Protein AF-A0A0F8Y1Q8-F1 (afdb_monomer_lite)

Foldseek 3Di:
DDDDDPPPVVVVVVVVVVVVPPPDDPDPCPPPCQAHDPLVVVCVPVVVVSVVLCPDCQQQLLPDPVNCVVCVNCVVVVSQLQQAFQEPPDPVDTDHHDYPSSRGCHPNHD

Structure (mmCIF, N/CA/C/O backbone):
data_AF-A0A0F8Y1Q8-F1
#
_entry.id   AF-A0A0F8Y1Q8-F1
#
loop_
_atom_site.group_PDB
_atom_site.id
_atom_site.type_symbol
_atom_site.label_atom_id
_atom_site.label_alt_id
_atom_site.label_comp_id
_atom_site.label_asym_id
_atom_site.label_entity_id
_atom_site.label_seq_id
_atom_site.pdbx_PDB_ins_code
_atom_site.Cartn_x
_atom_site.Cartn_y
_atom_site.Cartn_z
_atom_site.occupancy
_atom_site.B_iso_or_equiv
_atom_site.auth_seq_id
_atom_site.auth_comp_id
_atom_site.auth_asym_id
_atom_site.auth_atom_id
_atom_site.pdbx_PDB_model_num
ATOM 1 N N . MET A 1 1 ? 64.954 8.895 -41.907 1.00 47.69 1 MET A N 1
ATOM 2 C CA . MET A 1 1 ? 64.836 9.099 -40.443 1.00 47.69 1 MET A CA 1
ATOM 3 C C . MET A 1 1 ? 63.462 9.685 -40.126 1.00 47.69 1 MET A C 1
ATOM 5 O O . MET A 1 1 ? 63.316 10.894 -40.112 1.00 47.69 1 MET A O 1
ATOM 9 N N . SER A 1 2 ? 62.433 8.853 -39.942 1.00 55.19 2 SER A N 1
ATOM 10 C CA . SER A 1 2 ? 61.068 9.318 -39.634 1.00 55.19 2 SER A CA 1
ATOM 11 C C . SER A 1 2 ? 60.428 8.354 -38.640 1.00 55.19 2 SER A C 1
ATOM 13 O O . SER A 1 2 ? 59.847 7.345 -39.025 1.00 55.19 2 SER A O 1
ATOM 15 N N . ARG A 1 3 ? 60.686 8.568 -37.344 1.00 57.22 3 ARG A N 1
ATOM 16 C CA . ARG A 1 3 ? 60.166 7.701 -36.272 1.00 57.22 3 ARG A CA 1
ATOM 17 C C . ARG A 1 3 ? 60.289 8.339 -34.883 1.00 57.22 3 ARG A C 1
ATOM 19 O O . ARG A 1 3 ? 60.811 7.705 -33.980 1.00 57.22 3 ARG A O 1
ATOM 26 N N . ARG A 1 4 ? 59.905 9.611 -34.694 1.00 58.06 4 ARG A N 1
ATOM 27 C CA . ARG A 1 4 ? 59.948 10.229 -33.343 1.00 58.06 4 ARG A CA 1
ATOM 28 C C . ARG A 1 4 ? 58.800 11.170 -32.952 1.00 58.06 4 ARG A C 1
ATOM 30 O O . ARG A 1 4 ? 58.763 11.560 -31.797 1.00 58.06 4 ARG A O 1
ATOM 37 N N . VAL A 1 5 ? 57.848 11.497 -33.833 1.00 53.62 5 VAL A N 1
ATOM 38 C CA . VAL A 1 5 ? 56.820 12.523 -33.517 1.00 53.62 5 VAL A CA 1
ATOM 39 C C . VAL A 1 5 ? 55.392 11.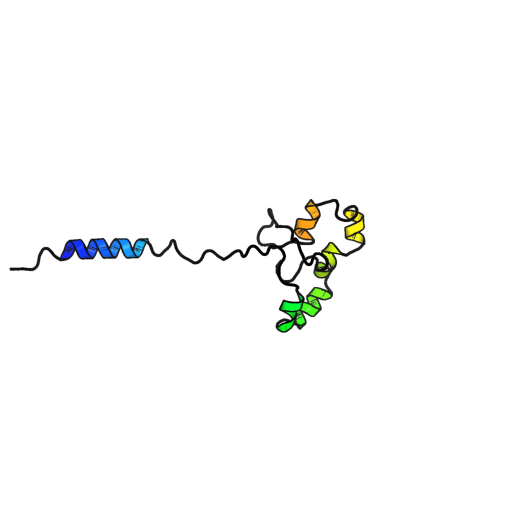964 -33.393 1.00 53.62 5 VAL A C 1
ATOM 41 O O . VAL A 1 5 ? 54.514 12.636 -32.874 1.00 53.62 5 VAL A O 1
ATOM 44 N N . VAL A 1 6 ? 55.141 10.711 -33.786 1.00 52.06 6 VAL A N 1
ATOM 45 C CA . VAL A 1 6 ? 53.780 10.124 -33.753 1.00 52.06 6 VAL A CA 1
ATOM 46 C C . VAL A 1 6 ? 53.403 9.577 -32.363 1.00 52.06 6 VAL A C 1
ATOM 48 O O . VAL A 1 6 ? 52.231 9.384 -32.055 1.00 52.06 6 VAL A O 1
ATOM 51 N N . THR A 1 7 ? 54.381 9.362 -31.482 1.00 52.12 7 THR A N 1
ATOM 52 C CA . THR A 1 7 ? 54.202 8.653 -30.208 1.00 52.12 7 THR A CA 1
ATOM 53 C C . THR A 1 7 ? 53.538 9.425 -29.049 1.00 52.12 7 THR A C 1
ATOM 55 O O . THR A 1 7 ? 52.849 8.761 -28.280 1.00 52.12 7 THR A O 1
ATOM 58 N N . PRO A 1 8 ? 53.649 10.760 -28.864 1.00 48.69 8 PRO A N 1
ATOM 59 C CA . PRO A 1 8 ? 53.062 11.402 -27.681 1.00 48.69 8 PRO A CA 1
ATOM 60 C C . PRO A 1 8 ? 51.574 11.742 -27.859 1.00 48.69 8 PRO A C 1
ATOM 62 O O . PRO A 1 8 ? 50.833 11.793 -26.882 1.00 48.69 8 PRO A O 1
ATOM 65 N N . VAL A 1 9 ? 51.115 11.935 -29.102 1.00 54.12 9 VAL A N 1
ATOM 66 C CA . VAL A 1 9 ? 49.729 12.341 -29.399 1.00 54.12 9 VAL A CA 1
ATOM 67 C C . VAL A 1 9 ? 48.757 11.173 -29.219 1.00 54.12 9 VAL A C 1
ATOM 69 O O . VAL A 1 9 ? 47.681 11.338 -28.651 1.00 54.12 9 VAL A O 1
ATOM 72 N N . VAL A 1 10 ? 49.157 9.968 -29.637 1.00 54.75 10 VAL A N 1
ATOM 73 C CA . VAL A 1 10 ? 48.322 8.764 -29.505 1.00 54.75 10 VAL A CA 1
ATOM 74 C C . VAL A 1 10 ? 48.190 8.339 -28.037 1.00 54.75 10 VAL A C 1
ATOM 76 O O . VAL A 1 10 ? 47.106 7.955 -27.609 1.00 54.75 10 VAL A O 1
ATOM 79 N N . ALA A 1 11 ? 49.253 8.478 -27.236 1.00 54.91 11 ALA A N 1
ATOM 80 C CA . ALA A 1 11 ? 49.223 8.137 -25.812 1.00 54.91 11 ALA A CA 1
ATOM 81 C C . ALA A 1 11 ? 48.288 9.052 -24.994 1.00 54.91 11 ALA A C 1
ATOM 83 O O . ALA A 1 11 ? 47.571 8.569 -24.119 1.00 54.91 11 ALA A O 1
ATOM 84 N N . ALA A 1 12 ? 48.240 10.353 -25.306 1.00 55.38 12 ALA A N 1
ATOM 85 C CA . ALA A 1 12 ? 47.352 11.304 -24.632 1.00 55.38 12 ALA A CA 1
ATOM 86 C C . ALA A 1 12 ? 45.866 11.082 -24.978 1.00 55.38 12 ALA A C 1
ATOM 88 O O . ALA A 1 12 ? 45.002 11.216 -24.114 1.00 55.38 12 ALA A O 1
ATOM 89 N N . ALA A 1 13 ? 45.559 10.690 -26.219 1.00 55.12 13 ALA A N 1
ATOM 90 C CA . ALA A 1 13 ? 44.186 10.422 -26.647 1.00 55.12 13 ALA A CA 1
ATOM 91 C C . ALA A 1 13 ? 43.594 9.160 -25.990 1.00 55.12 13 ALA A C 1
ATOM 93 O O . ALA A 1 13 ? 42.420 9.150 -25.627 1.00 55.12 13 ALA A O 1
ATOM 94 N N . VAL A 1 14 ? 44.404 8.116 -25.779 1.00 55.88 14 VAL A N 1
ATOM 95 C CA . VAL A 1 14 ? 43.957 6.862 -25.142 1.00 55.88 14 VAL A CA 1
ATOM 96 C C . VAL A 1 14 ? 43.650 7.057 -23.650 1.00 55.88 14 VAL A C 1
ATOM 98 O O . VAL A 1 14 ? 42.696 6.469 -23.145 1.00 55.88 14 VAL A O 1
ATOM 101 N N . LEU A 1 15 ? 44.380 7.940 -22.957 1.00 54.12 15 LEU A N 1
ATOM 102 C CA . LEU A 1 15 ? 44.186 8.199 -21.524 1.00 54.12 15 LEU A CA 1
ATOM 103 C C . LEU A 1 15 ? 42.875 8.955 -21.212 1.00 54.12 15 LEU A C 1
ATOM 105 O O . LEU A 1 15 ? 42.275 8.746 -20.160 1.00 54.12 15 LEU A O 1
ATOM 109 N N . CYS A 1 16 ? 42.382 9.788 -22.135 1.00 53.09 16 CYS A N 1
ATOM 110 C CA . CYS A 1 16 ? 41.097 10.485 -21.972 1.00 53.09 16 CYS A CA 1
ATOM 111 C C . CYS A 1 16 ? 39.879 9.567 -22.177 1.00 53.09 16 CYS A C 1
ATOM 113 O O . CYS A 1 16 ? 38.823 9.799 -21.584 1.00 53.09 16 CYS A O 1
ATOM 115 N N . VAL A 1 17 ? 40.016 8.511 -22.985 1.00 55.81 17 VAL A N 1
ATOM 116 C CA . VAL A 1 17 ? 38.913 7.583 -23.287 1.00 55.81 17 VAL A CA 1
ATOM 117 C C . VAL A 1 17 ? 38.643 6.633 -22.115 1.00 55.81 17 VAL A C 1
ATOM 119 O O . VAL A 1 17 ? 37.490 6.291 -21.862 1.00 55.81 17 VAL A O 1
ATOM 122 N N . THR A 1 18 ? 39.660 6.268 -21.328 1.00 56.22 18 THR A N 1
ATOM 123 C CA . THR A 1 18 ? 39.493 5.351 -20.183 1.00 56.22 18 THR A CA 1
ATOM 124 C C . THR A 1 18 ? 38.900 6.007 -18.933 1.00 56.22 18 THR A C 1
ATOM 126 O O . THR A 1 18 ? 38.387 5.301 -18.071 1.00 56.22 18 THR A O 1
ATOM 129 N N . LEU A 1 19 ? 38.935 7.340 -18.821 1.00 54.59 19 LEU A N 1
ATOM 130 C CA . LEU A 1 19 ? 38.404 8.074 -17.658 1.00 54.59 19 LEU A CA 1
ATOM 131 C C . LEU A 1 19 ? 36.947 8.539 -17.825 1.00 54.59 19 LEU A C 1
ATOM 133 O O . LEU A 1 19 ? 36.292 8.838 -16.831 1.00 54.59 19 LEU A O 1
ATOM 137 N N . SER A 1 20 ? 36.407 8.563 -19.049 1.00 56.78 20 SER A N 1
ATOM 138 C CA . SER A 1 20 ? 35.009 8.972 -19.294 1.00 56.78 20 SER A CA 1
ATOM 139 C C . SER A 1 20 ? 33.988 7.832 -19.162 1.00 56.78 20 SER A C 1
ATOM 141 O O . SER A 1 20 ? 32.785 8.078 -19.200 1.00 56.78 20 SER A O 1
ATOM 143 N N . GLY A 1 21 ? 34.438 6.583 -19.000 1.00 54.81 21 GLY A N 1
ATOM 144 C CA . GLY A 1 21 ? 33.566 5.402 -19.030 1.00 54.81 21 GLY A CA 1
ATOM 145 C C . GLY A 1 21 ? 32.724 5.153 -17.772 1.00 54.81 21 GLY A C 1
ATOM 146 O O . GLY A 1 21 ? 31.747 4.417 -17.844 1.00 54.81 21 GLY A O 1
ATOM 147 N N . CYS A 1 22 ? 33.056 5.757 -16.625 1.00 59.78 22 CYS A N 1
ATOM 148 C CA . CYS A 1 22 ? 32.382 5.442 -15.354 1.00 59.78 22 CYS A CA 1
ATOM 149 C C . CYS A 1 22 ? 31.165 6.327 -15.031 1.00 59.78 22 CYS A C 1
ATOM 151 O O . CYS A 1 22 ? 30.429 6.018 -14.099 1.00 59.78 22 CYS A O 1
ATOM 153 N N . ALA A 1 23 ? 30.928 7.417 -15.768 1.00 59.69 23 ALA A N 1
ATOM 154 C CA . ALA A 1 23 ? 29.900 8.406 -15.415 1.00 59.69 23 ALA A CA 1
ATOM 155 C C . ALA A 1 23 ? 28.551 8.235 -16.145 1.00 59.69 23 ALA A C 1
ATOM 157 O O . ALA A 1 23 ? 27.610 8.969 -15.852 1.00 59.69 23 ALA A O 1
ATOM 158 N N . LEU A 1 24 ? 28.438 7.287 -17.085 1.00 58.50 24 LEU A N 1
ATOM 159 C CA . LEU A 1 24 ? 27.235 7.077 -17.909 1.00 58.50 24 LEU A CA 1
ATOM 160 C C . LEU A 1 24 ? 26.662 5.656 -17.806 1.00 58.50 24 LEU A C 1
ATOM 162 O O . LEU A 1 24 ? 26.074 5.145 -18.758 1.00 58.50 24 LEU A O 1
ATOM 166 N N . GLY A 1 25 ? 26.788 5.012 -16.642 1.00 58.75 25 GLY A N 1
ATOM 167 C CA . GLY A 1 25 ? 25.878 3.907 -16.338 1.00 58.75 25 GLY A CA 1
ATOM 168 C C . GLY A 1 25 ? 24.431 4.415 -16.449 1.00 58.75 25 GLY A C 1
ATOM 169 O O . GLY A 1 25 ? 24.178 5.554 -16.038 1.00 58.75 25 GLY A O 1
ATOM 170 N N . PRO A 1 26 ? 23.487 3.645 -17.026 1.00 58.00 26 PRO A N 1
ATOM 171 C CA . PRO A 1 26 ? 22.092 4.058 -17.051 1.00 58.00 26 PRO A CA 1
ATOM 172 C C . PRO A 1 26 ? 21.683 4.376 -15.614 1.00 58.00 26 PRO A C 1
ATOM 174 O O . PRO A 1 26 ? 21.774 3.515 -14.738 1.00 58.00 26 PRO A O 1
ATOM 177 N N . LYS A 1 27 ? 21.278 5.628 -15.354 1.00 54.62 27 LYS A N 1
ATOM 178 C CA . LYS A 1 27 ? 20.595 5.947 -14.099 1.00 54.62 27 LYS A CA 1
ATOM 179 C C . LYS A 1 27 ? 19.465 4.927 -13.973 1.00 54.62 27 LYS A C 1
ATOM 181 O O . LYS A 1 27 ? 18.746 4.767 -14.969 1.00 54.62 27 LYS A O 1
ATOM 186 N N . PRO A 1 28 ? 19.306 4.232 -12.826 1.00 56.44 28 PRO A N 1
ATOM 187 C CA . PRO A 1 28 ? 18.109 3.440 -12.614 1.00 56.44 28 PRO A CA 1
ATOM 188 C C . PRO A 1 28 ? 16.957 4.377 -12.931 1.00 56.44 28 PRO A C 1
ATOM 190 O O . PRO A 1 28 ? 16.861 5.478 -12.382 1.00 56.44 28 PRO A O 1
ATOM 193 N N . SER A 1 29 ? 16.201 4.015 -13.962 1.00 52.12 29 SER A N 1
ATOM 194 C CA . SER A 1 29 ? 15.055 4.793 -14.380 1.00 52.12 29 SER A CA 1
ATOM 195 C C . SER A 1 29 ? 14.044 4.579 -13.275 1.00 52.12 29 SER A C 1
ATOM 197 O O . SER A 1 29 ? 13.256 3.643 -13.342 1.00 52.12 29 SER A O 1
ATOM 199 N N 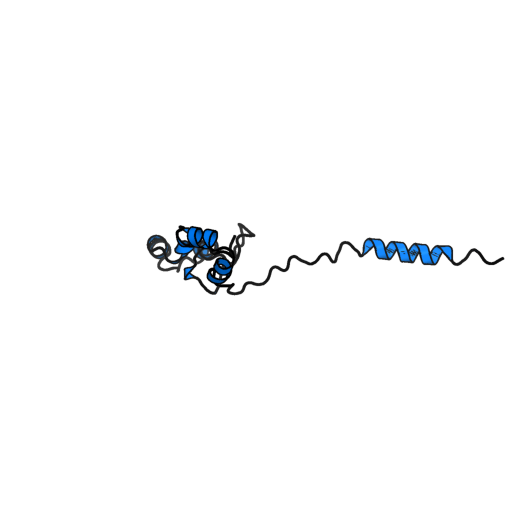. GLY A 1 30 ? 14.128 5.391 -12.220 1.00 50.81 30 GLY A N 1
ATOM 200 C CA . GLY A 1 30 ? 13.014 5.610 -11.323 1.00 50.81 30 GLY A CA 1
ATOM 201 C C . GLY A 1 30 ? 11.930 6.195 -12.204 1.00 50.81 30 GLY A C 1
ATOM 202 O O . GLY A 1 30 ? 11.900 7.402 -12.440 1.00 50.81 30 GLY A O 1
ATOM 203 N N . HIS A 1 31 ? 11.145 5.317 -12.826 1.00 49.69 31 HIS A N 1
ATOM 204 C CA . HIS A 1 31 ? 9.987 5.735 -13.578 1.00 49.69 31 HIS A CA 1
ATOM 205 C C . HIS A 1 31 ? 9.146 6.529 -12.583 1.00 49.69 31 HIS A C 1
ATOM 207 O O . HIS A 1 31 ? 8.876 6.025 -11.490 1.00 49.69 31 HIS A O 1
ATOM 213 N N . PRO A 1 32 ? 8.751 7.768 -12.903 1.00 50.16 32 PRO A N 1
ATOM 214 C CA . PRO A 1 32 ? 7.720 8.418 -12.133 1.00 50.16 32 PRO A CA 1
ATOM 215 C C . PRO A 1 32 ? 6.454 7.614 -12.398 1.00 50.16 32 PRO A C 1
ATOM 217 O O . PRO A 1 32 ? 5.758 7.820 -13.390 1.00 50.16 32 PRO A O 1
ATOM 220 N N . ILE A 1 33 ? 6.186 6.649 -11.527 1.00 54.97 33 ILE A N 1
ATOM 221 C CA . ILE A 1 33 ? 4.946 5.896 -11.502 1.00 54.97 33 ILE A CA 1
ATOM 222 C C . ILE A 1 33 ? 3.901 6.825 -10.874 1.00 54.97 33 ILE A C 1
ATOM 224 O O . ILE A 1 33 ? 3.428 6.651 -9.751 1.00 54.97 33 ILE A O 1
ATOM 228 N N . ALA A 1 34 ? 3.583 7.903 -11.590 1.00 52.59 34 ALA A N 1
ATOM 229 C CA . 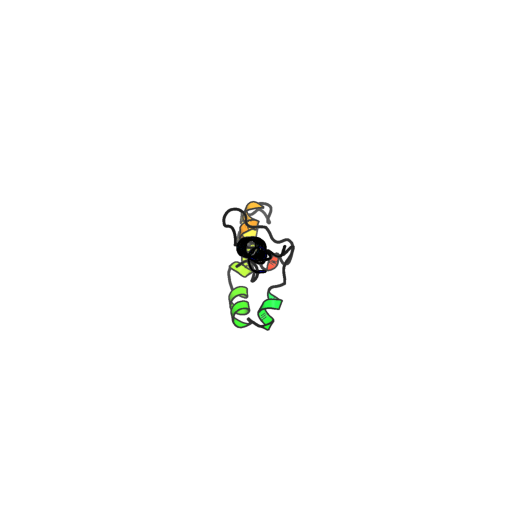ALA A 1 34 ? 2.459 8.759 -11.272 1.00 52.59 34 ALA A CA 1
ATOM 230 C C . ALA A 1 34 ? 1.187 7.976 -11.617 1.00 52.59 34 ALA A C 1
ATOM 232 O O . ALA A 1 34 ? 0.615 8.119 -12.693 1.00 52.59 34 ALA A O 1
ATOM 233 N N . GLY A 1 35 ? 0.792 7.103 -10.691 1.00 62.78 35 GLY A N 1
ATOM 234 C CA . GLY A 1 35 ? -0.438 6.329 -10.768 1.00 62.78 35 GLY A CA 1
ATOM 235 C C . GLY A 1 35 ? -0.315 4.994 -11.499 1.00 62.78 35 GLY A C 1
ATOM 236 O O . GLY A 1 35 ? -1.112 4.746 -12.394 1.00 62.78 35 GLY A O 1
ATOM 237 N N . GLY A 1 36 ? 0.647 4.175 -11.076 1.00 74.38 36 GLY A N 1
ATOM 238 C CA . GLY A 1 36 ? 1.087 2.910 -11.666 1.00 74.38 36 GLY A CA 1
ATOM 239 C C . GLY A 1 36 ? 0.085 1.871 -12.131 1.00 74.38 36 GLY A C 1
ATOM 240 O O . GLY A 1 36 ? -1.124 2.056 -12.051 1.00 74.38 36 GLY A O 1
ATOM 241 N N . SER A 1 37 ? 0.598 0.777 -12.689 1.00 86.81 37 SER A N 1
ATOM 242 C CA . SER A 1 37 ? -0.246 -0.215 -13.353 1.00 86.81 37 SER A CA 1
ATOM 243 C C . SER A 1 37 ? -1.154 -0.905 -12.332 1.00 86.81 37 SER A C 1
ATOM 245 O O . SER A 1 37 ? -0.724 -1.184 -11.209 1.00 86.81 37 SER A O 1
ATOM 247 N N . PRO A 1 38 ? -2.403 -1.243 -12.701 1.00 93.00 38 PRO A N 1
ATOM 248 C CA . PRO A 1 38 ? -3.239 -2.066 -11.842 1.00 93.00 38 PRO A CA 1
ATOM 249 C C . PRO A 1 38 ? -2.562 -3.417 -11.621 1.00 93.00 38 PRO A C 1
ATOM 251 O O . PRO A 1 38 ? -2.026 -4.009 -12.569 1.00 93.00 38 PRO A O 1
ATOM 254 N N . SER A 1 39 ? -2.663 -3.943 -10.401 1.00 95.81 39 SER A N 1
ATOM 255 C CA . SER A 1 39 ? -2.050 -5.221 -10.004 1.00 95.81 39 SER A CA 1
ATOM 256 C C . SER A 1 39 ? -2.539 -6.407 -10.848 1.00 95.81 39 SER A C 1
ATOM 258 O O . SER A 1 39 ? -1.857 -7.420 -10.992 1.00 95.81 39 SER A O 1
ATOM 260 N N . GLU A 1 40 ? -3.710 -6.278 -11.476 1.00 96.25 40 GLU A N 1
ATOM 261 C CA . GLU A 1 40 ? -4.235 -7.247 -12.447 1.00 96.25 40 GLU A CA 1
ATOM 262 C C . GLU A 1 40 ? -3.313 -7.437 -13.667 1.00 96.25 40 GLU A C 1
ATOM 264 O O . GLU A 1 40 ? -3.262 -8.519 -14.253 1.00 96.25 40 GLU A O 1
ATOM 269 N N . THR A 1 41 ? -2.521 -6.426 -14.030 1.00 95.88 41 THR A N 1
ATOM 270 C CA . THR A 1 41 ? -1.498 -6.555 -15.079 1.00 95.88 41 THR A CA 1
ATOM 271 C C . THR A 1 41 ? -0.454 -7.597 -14.687 1.00 95.88 41 THR A C 1
ATOM 273 O O . THR A 1 41 ? -0.076 -8.432 -15.509 1.00 95.88 41 THR A O 1
ATOM 276 N N . CYS A 1 42 ? -0.042 -7.600 -13.418 1.00 95.62 42 CYS A N 1
ATOM 277 C CA . CYS A 1 42 ? 0.926 -8.541 -12.862 1.00 95.62 42 CYS A CA 1
ATOM 278 C C . CYS A 1 42 ? 0.365 -9.971 -12.854 1.00 95.62 42 CYS A C 1
ATOM 280 O O . CYS A 1 42 ? 1.088 -10.918 -13.161 1.00 95.62 42 CYS A O 1
ATOM 282 N N . ALA A 1 43 ? -0.938 -10.130 -12.594 1.00 97.06 43 ALA A N 1
ATOM 283 C CA . ALA A 1 43 ? -1.624 -11.425 -12.561 1.00 97.06 43 ALA A CA 1
ATOM 284 C C . ALA A 1 43 ? -1.542 -12.204 -13.885 1.00 97.06 43 ALA A C 1
ATOM 286 O O . ALA A 1 43 ? -1.629 -13.431 -13.878 1.00 97.06 43 ALA A O 1
ATOM 287 N N . ARG A 1 44 ? -1.333 -11.512 -15.015 1.00 97.12 44 ARG A N 1
ATOM 288 C CA . ARG A 1 44 ? -1.176 -12.142 -16.338 1.00 97.12 44 ARG A CA 1
ATOM 289 C C . ARG A 1 44 ? 0.002 -13.115 -16.395 1.00 97.12 44 ARG A C 1
ATOM 291 O O . ARG A 1 44 ? -0.074 -14.099 -17.123 1.00 97.12 44 ARG A O 1
ATOM 298 N N . CYS A 1 45 ? 1.061 -12.840 -15.631 1.00 98.19 45 CYS A N 1
ATOM 299 C CA . CYS A 1 45 ? 2.256 -13.685 -15.543 1.00 98.19 45 CYS A CA 1
ATOM 300 C C . CYS A 1 45 ? 2.484 -14.255 -14.131 1.00 98.19 45 CYS A C 1
ATOM 302 O O . CYS A 1 45 ? 3.122 -15.293 -13.990 1.00 98.19 45 CYS A O 1
ATOM 304 N N . HIS A 1 46 ? 1.956 -13.605 -13.090 1.00 97.94 46 HIS A N 1
ATOM 305 C CA . HIS A 1 46 ? 2.186 -13.930 -11.679 1.00 97.94 46 HIS A CA 1
ATOM 306 C C . HIS A 1 46 ? 0.873 -14.240 -10.944 1.00 97.94 46 HIS A C 1
ATOM 308 O O . HIS A 1 46 ? 0.562 -13.637 -9.919 1.00 97.94 46 HIS A O 1
ATOM 314 N N . GLY A 1 47 ? 0.080 -15.172 -11.480 1.00 98.25 47 GLY A N 1
ATOM 315 C CA . GLY A 1 47 ? -1.267 -15.473 -10.977 1.00 98.25 47 GLY A CA 1
ATOM 316 C C . GLY A 1 47 ? -1.313 -15.950 -9.519 1.00 98.25 47 GLY A C 1
ATOM 317 O O . GLY A 1 47 ? -2.154 -15.483 -8.756 1.00 98.25 47 GLY A O 1
ATOM 318 N N . GLU A 1 48 ? -0.396 -16.832 -9.113 1.00 98.62 48 GLU A N 1
ATOM 319 C CA . GLU A 1 48 ? -0.339 -17.354 -7.737 1.00 98.62 48 GLU A CA 1
ATOM 320 C C . GLU A 1 48 ? 0.015 -16.253 -6.727 1.00 98.62 48 GLU A C 1
ATOM 322 O O . GLU A 1 48 ? -0.698 -16.063 -5.744 1.00 98.62 48 GLU A O 1
ATOM 327 N N . ILE A 1 49 ? 1.048 -15.459 -7.029 1.00 98.19 49 ILE A N 1
ATOM 328 C CA . ILE A 1 49 ? 1.475 -14.318 -6.201 1.00 98.19 49 ILE A CA 1
ATOM 329 C C . ILE A 1 49 ? 0.350 -13.287 -6.100 1.00 98.19 49 ILE A C 1
ATOM 331 O O . ILE A 1 49 ? 0.061 -12.781 -5.019 1.00 98.19 49 ILE A O 1
ATOM 335 N N . TYR A 1 50 ? -0.318 -12.987 -7.215 1.00 98.19 50 TYR A N 1
ATOM 336 C CA . TYR A 1 50 ? -1.456 -12.076 -7.219 1.00 98.19 50 TYR A CA 1
ATOM 337 C C . TYR A 1 50 ? -2.602 -12.593 -6.340 1.00 98.19 50 TYR A C 1
ATOM 339 O O . TYR A 1 50 ? -3.200 -11.816 -5.595 1.00 98.19 50 TYR A O 1
ATOM 347 N N . ALA A 1 51 ? -2.915 -13.890 -6.402 1.00 98.38 51 ALA A N 1
ATOM 348 C CA . ALA A 1 51 ? -3.961 -14.489 -5.577 1.00 98.38 51 ALA A CA 1
ATOM 349 C C . ALA A 1 51 ? -3.624 -14.408 -4.079 1.00 98.38 51 ALA A C 1
ATOM 351 O O . ALA A 1 51 ? -4.490 -14.043 -3.281 1.00 98.38 51 ALA A O 1
ATOM 352 N N . GLU A 1 52 ? -2.370 -14.677 -3.708 1.00 98.50 52 GLU A N 1
ATOM 353 C CA . GLU A 1 52 ? -1.883 -14.532 -2.333 1.00 98.50 52 GLU A CA 1
ATOM 354 C C . GLU A 1 52 ? -1.952 -13.074 -1.863 1.00 98.50 52 GLU A C 1
ATOM 356 O O . GLU A 1 52 ? -2.549 -12.775 -0.825 1.00 98.50 52 GLU A O 1
ATOM 361 N N . TRP A 1 53 ? -1.418 -12.146 -2.661 1.00 98.19 53 TRP A N 1
ATOM 362 C CA . TRP A 1 53 ? -1.470 -10.715 -2.376 1.00 98.19 53 TRP A CA 1
ATOM 363 C C . TRP A 1 53 ? -2.909 -10.237 -2.178 1.00 98.19 53 TRP A C 1
ATOM 365 O O . TRP A 1 53 ? -3.199 -9.570 -1.185 1.00 98.19 53 TRP A O 1
ATOM 375 N N . ARG A 1 54 ? -3.833 -10.615 -3.066 1.00 98.00 54 ARG A N 1
ATOM 376 C CA . ARG A 1 54 ? -5.234 -10.178 -3.017 1.00 98.00 54 ARG A CA 1
ATOM 377 C C . ARG A 1 54 ? -5.952 -10.627 -1.741 1.00 98.00 54 ARG A C 1
ATOM 379 O O . ARG A 1 54 ? -6.868 -9.943 -1.292 1.00 98.00 54 ARG A O 1
ATOM 386 N N . ALA A 1 55 ? -5.544 -11.752 -1.156 1.00 97.94 55 ALA A N 1
ATOM 387 C CA . ALA A 1 55 ? -6.070 -12.252 0.115 1.00 97.94 55 ALA A CA 1
ATOM 388 C C . ALA A 1 55 ? -5.382 -11.637 1.354 1.00 97.94 55 ALA A C 1
ATOM 3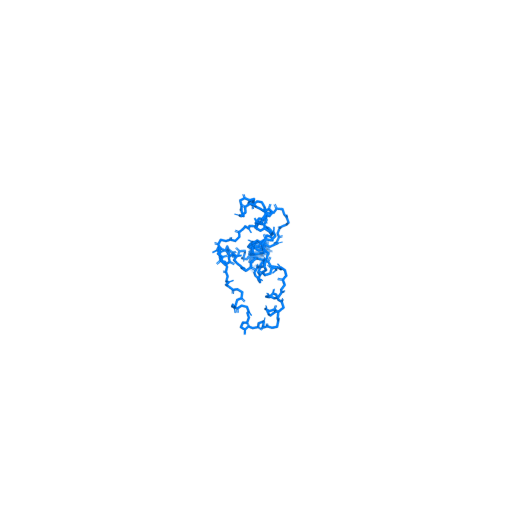90 O O . ALA A 1 55 ? -5.803 -11.885 2.485 1.00 97.94 55 ALA A O 1
ATOM 391 N N . SER A 1 56 ? -4.325 -10.847 1.164 1.00 97.94 56 SER A N 1
ATOM 392 C CA . SER A 1 56 ? -3.492 -10.318 2.244 1.00 97.94 56 SER A CA 1
ATOM 393 C C . SER A 1 56 ? -4.045 -9.036 2.881 1.00 97.94 56 SER A C 1
ATOM 395 O O . SER A 1 56 ? -4.904 -8.335 2.343 1.00 97.94 56 SER A O 1
ATOM 397 N N . ALA A 1 57 ? -3.482 -8.670 4.036 1.00 98.00 57 ALA A N 1
ATOM 398 C CA . ALA A 1 57 ? -3.750 -7.377 4.662 1.00 98.00 57 ALA A CA 1
ATOM 399 C C . ALA A 1 57 ? -3.223 -6.189 3.835 1.00 98.00 57 ALA A C 1
ATOM 401 O O . ALA A 1 57 ? -3.793 -5.103 3.923 1.00 98.00 57 ALA A O 1
ATOM 402 N N . HIS A 1 58 ? -2.176 -6.392 3.028 1.00 97.56 58 HIS A N 1
ATOM 403 C CA . HIS A 1 58 ? -1.583 -5.354 2.183 1.00 97.56 58 HIS A CA 1
ATOM 404 C C . HIS A 1 58 ? -2.551 -4.883 1.094 1.00 97.56 58 HIS A C 1
ATOM 406 O O . HIS A 1 58 ? -2.777 -3.678 0.974 1.00 97.56 58 HIS A O 1
ATOM 412 N N . ALA A 1 59 ? -3.222 -5.812 0.405 1.00 97.81 59 ALA A N 1
ATOM 413 C CA . ALA A 1 59 ? -4.232 -5.481 -0.604 1.00 97.81 59 ALA A CA 1
ATOM 414 C C . ALA A 1 59 ? -5.437 -4.716 -0.029 1.00 97.81 59 ALA A C 1
ATOM 416 O O . ALA A 1 59 ? -6.120 -3.983 -0.739 1.00 97.81 59 ALA A O 1
ATOM 417 N N . ALA A 1 60 ? -5.702 -4.870 1.271 1.00 98.19 60 ALA A N 1
ATOM 418 C CA . ALA A 1 60 ? -6.808 -4.213 1.959 1.00 98.19 60 ALA A CA 1
ATOM 419 C C . ALA A 1 60 ? -6.378 -2.976 2.772 1.00 98.19 60 ALA A C 1
ATOM 421 O O . ALA A 1 60 ? -7.213 -2.371 3.448 1.00 98.19 60 ALA A O 1
ATOM 422 N N . ALA A 1 61 ? -5.098 -2.585 2.732 1.00 97.69 61 ALA A N 1
ATOM 423 C CA . ALA A 1 61 ? -4.5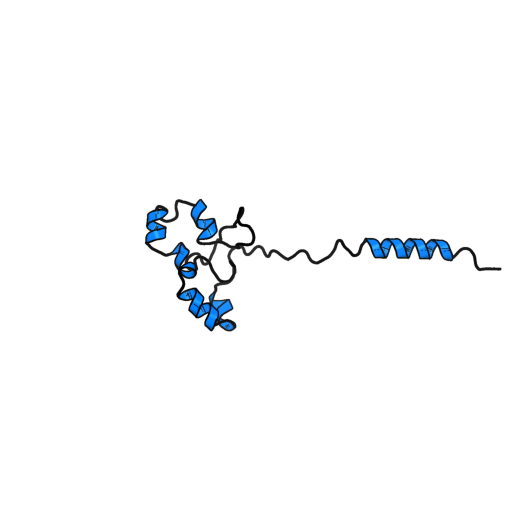25 -1.594 3.646 1.00 97.69 61 ALA A CA 1
ATOM 424 C C . ALA A 1 61 ? -5.269 -0.247 3.630 1.00 97.69 61 ALA A C 1
ATOM 426 O O . ALA A 1 61 ? -5.416 0.382 4.675 1.00 97.69 61 ALA A O 1
ATOM 427 N N . TYR A 1 62 ? -5.789 0.167 2.472 1.00 97.81 62 TYR A N 1
ATOM 428 C CA . TYR A 1 62 ? -6.537 1.415 2.307 1.00 97.81 62 TYR A CA 1
ATOM 429 C C . TYR A 1 62 ? -8.045 1.289 2.584 1.00 97.81 62 TYR A C 1
ATOM 431 O O . TYR A 1 62 ? -8.698 2.258 2.983 1.00 97.81 62 TYR A O 1
ATOM 439 N N . THR A 1 63 ? -8.620 0.108 2.345 1.00 98.31 63 THR A N 1
ATOM 440 C CA . THR A 1 63 ? -10.076 -0.126 2.324 1.00 98.31 63 THR A CA 1
ATOM 441 C C . THR A 1 63 ? -10.611 -0.754 3.608 1.00 98.31 63 THR A C 1
ATOM 443 O O . THR A 1 63 ? -11.823 -0.762 3.823 1.00 98.31 63 THR A O 1
ATOM 446 N N . ARG A 1 64 ? -9.732 -1.248 4.487 1.00 98.06 64 ARG A N 1
ATOM 447 C CA . ARG A 1 64 ? -10.105 -1.791 5.799 1.00 98.06 64 ARG A CA 1
ATOM 448 C C . ARG A 1 64 ? -10.851 -0.754 6.637 1.00 98.06 64 ARG A C 1
ATOM 450 O O . ARG A 1 64 ? -10.392 0.375 6.816 1.00 98.06 64 ARG A O 1
ATOM 457 N N . LYS A 1 65 ? -11.985 -1.165 7.207 1.00 98.25 65 LYS A N 1
ATOM 458 C CA . LYS A 1 65 ? -12.847 -0.304 8.030 1.00 98.25 65 LYS A CA 1
ATOM 459 C C . LYS A 1 65 ? -12.109 0.222 9.259 1.00 98.25 65 LYS A C 1
ATOM 461 O O . LYS A 1 65 ? -12.277 1.378 9.631 1.00 98.25 65 LYS A O 1
ATOM 466 N N . GLU A 1 66 ? -11.276 -0.608 9.873 1.00 98.06 66 GLU A N 1
ATOM 467 C CA . GLU A 1 66 ? -10.479 -0.248 11.046 1.00 98.06 66 GLU A CA 1
ATOM 468 C C . GLU A 1 66 ? -9.517 0.898 10.716 1.00 98.06 66 GLU A C 1
ATOM 470 O O . GLU A 1 66 ? -9.409 1.853 11.480 1.00 98.06 66 GLU A O 1
ATOM 475 N N . PHE A 1 67 ? -8.881 0.841 9.542 1.00 98.06 67 PHE A N 1
ATOM 476 C CA . PHE A 1 67 ? -7.993 1.895 9.060 1.00 98.06 67 PHE A CA 1
ATOM 477 C C . PHE A 1 67 ? -8.753 3.193 8.773 1.00 98.06 67 PHE A C 1
ATOM 479 O O . PHE A 1 67 ? -8.337 4.265 9.211 1.00 98.06 67 PHE A O 1
ATOM 486 N N . GLN A 1 68 ? -9.901 3.107 8.098 1.00 98.19 68 GLN A N 1
ATOM 487 C CA . GLN A 1 68 ? -10.752 4.270 7.834 1.00 98.19 68 GLN A CA 1
ATOM 488 C C . GLN A 1 68 ? -11.201 4.952 9.130 1.00 98.19 68 GLN A C 1
ATOM 490 O O . GLN A 1 68 ? -11.141 6.173 9.239 1.00 98.19 68 GLN A O 1
ATOM 495 N N . LEU A 1 69 ? -11.613 4.183 10.140 1.00 98.25 69 LEU A N 1
ATOM 496 C CA . LEU A 1 69 ? -12.010 4.732 11.438 1.00 98.25 69 LEU A CA 1
ATOM 497 C C . LEU A 1 69 ? -10.825 5.374 12.170 1.00 98.25 69 LEU A C 1
ATOM 499 O O . LEU A 1 69 ? -10.957 6.492 12.666 1.00 98.25 69 LEU A O 1
ATOM 503 N N . ALA A 1 70 ? -9.667 4.709 12.188 1.00 97.88 70 ALA A N 1
ATOM 504 C CA . ALA A 1 70 ? -8.461 5.211 12.846 1.00 97.88 70 ALA A CA 1
ATOM 505 C C . ALA A 1 70 ? -7.909 6.497 12.205 1.00 97.88 70 ALA A C 1
ATOM 507 O O . ALA A 1 70 ? -7.312 7.316 12.896 1.00 97.88 70 ALA A O 1
ATOM 508 N N . THR A 1 71 ? -8.133 6.697 10.903 1.00 97.94 71 THR A N 1
ATOM 509 C CA . THR A 1 71 ? -7.604 7.839 10.133 1.00 97.94 71 THR A CA 1
ATOM 510 C C . THR A 1 71 ? -8.636 8.926 9.837 1.00 97.94 71 THR A C 1
ATOM 512 O O . THR A 1 71 ? -8.411 9.773 8.972 1.00 97.94 71 THR A O 1
ATOM 515 N N . ARG A 1 72 ? -9.789 8.912 10.523 1.00 97.88 72 ARG A N 1
ATOM 516 C CA . ARG A 1 72 ? -10.925 9.814 10.257 1.00 97.88 72 ARG A CA 1
ATOM 517 C C . ARG A 1 72 ? -11.309 9.844 8.770 1.00 97.88 72 ARG A C 1
ATOM 519 O O . ARG A 1 72 ? -11.453 10.914 8.194 1.00 97.88 72 ARG A O 1
ATOM 526 N N . GLN A 1 73 ? -11.489 8.683 8.150 1.00 97.06 73 GLN A N 1
ATOM 527 C CA . GLN A 1 73 ? -11.761 8.547 6.713 1.00 97.06 73 GLN A CA 1
ATOM 528 C C . GLN A 1 73 ? -10.631 9.156 5.864 1.00 97.06 73 GLN A C 1
ATOM 530 O O . GLN A 1 73 ? -10.863 10.066 5.073 1.00 97.06 73 GLN A O 1
ATOM 535 N N . HIS A 1 74 ? -9.396 8.674 6.068 1.00 96.50 74 HIS A N 1
ATOM 536 C CA . HIS A 1 74 ? -8.200 9.063 5.299 1.00 96.50 74 HIS A CA 1
ATOM 537 C C . HIS A 1 74 ? -7.723 10.514 5.474 1.00 96.50 74 HIS A C 1
ATOM 539 O O . HIS A 1 74 ? -6.846 10.952 4.733 1.00 96.50 74 HIS A O 1
ATOM 545 N N . GLN A 1 75 ? -8.250 11.255 6.453 1.00 96.69 75 GLN A N 1
ATOM 546 C CA . GLN A 1 75 ? -7.811 12.627 6.746 1.00 96.69 75 GLN A CA 1
ATOM 547 C C . GLN A 1 75 ? -6.408 12.681 7.377 1.00 96.69 75 GLN A C 1
ATOM 549 O O . GLN A 1 75 ? -5.747 13.711 7.290 1.00 96.69 75 GLN A O 1
ATOM 554 N N . GLU A 1 76 ? -5.939 11.591 7.993 1.00 96.38 76 GLU A N 1
ATOM 555 C CA . GLU A 1 76 ? -4.556 11.466 8.478 1.00 96.38 76 GLU A CA 1
ATOM 556 C C . GLU A 1 76 ? -3.611 11.092 7.327 1.00 96.38 76 GLU A C 1
ATOM 558 O O . GLU A 1 76 ? -3.346 9.915 7.061 1.00 96.38 76 GLU A O 1
ATOM 563 N N . THR A 1 77 ? -3.111 12.098 6.608 1.00 93.19 77 THR A N 1
ATOM 564 C CA . THR A 1 77 ? -2.363 11.892 5.355 1.00 93.19 77 THR A CA 1
ATOM 565 C C . THR A 1 77 ? -1.013 11.206 5.542 1.00 93.19 77 THR A C 1
ATOM 567 O O . THR A 1 77 ? -0.565 10.499 4.640 1.00 93.19 77 THR A O 1
ATOM 570 N N . ASP A 1 78 ? -0.381 11.344 6.708 1.00 93.38 78 ASP A N 1
ATOM 571 C CA . ASP A 1 78 ? 0.898 10.684 7.004 1.00 93.38 78 ASP A CA 1
ATOM 572 C C . ASP A 1 78 ? 0.782 9.155 6.961 1.00 93.38 78 ASP A C 1
ATOM 574 O O . ASP A 1 78 ? 1.723 8.465 6.568 1.00 93.38 78 ASP A O 1
ATOM 578 N N . CYS A 1 79 ? -0.396 8.610 7.274 1.00 95.50 79 CYS A N 1
ATOM 579 C CA . CYS A 1 79 ? -0.649 7.173 7.228 1.00 95.50 79 CYS A CA 1
ATOM 580 C C . CYS A 1 79 ? -0.656 6.621 5.792 1.00 95.50 79 CYS A C 1
ATOM 582 O O . CYS A 1 79 ? -0.377 5.440 5.569 1.00 95.50 79 CYS A O 1
ATOM 584 N N . LEU A 1 80 ? -0.956 7.463 4.799 1.00 95.00 80 LEU A N 1
ATOM 585 C CA . LEU A 1 80 ? -1.076 7.053 3.397 1.00 95.00 80 LEU A CA 1
ATOM 586 C C . LEU A 1 80 ? 0.267 6.619 2.805 1.00 95.00 80 LEU A C 1
ATOM 588 O O . LEU A 1 80 ? 0.300 5.761 1.927 1.00 95.00 80 LEU A O 1
ATOM 592 N N . ARG A 1 81 ? 1.371 7.132 3.350 1.00 93.19 81 ARG A N 1
ATOM 593 C CA . ARG A 1 81 ? 2.743 6.810 2.938 1.00 93.19 81 ARG A CA 1
ATOM 594 C C . ARG A 1 81 ? 3.077 5.322 3.053 1.00 93.19 81 ARG A C 1
ATOM 596 O O . ARG A 1 81 ? 3.913 4.836 2.306 1.00 93.19 81 ARG A O 1
ATOM 603 N N . CYS A 1 82 ? 2.393 4.599 3.939 1.00 93.69 82 CYS A N 1
ATOM 604 C CA . CYS A 1 82 ? 2.557 3.153 4.108 1.00 93.69 82 CYS A CA 1
ATOM 605 C C . CYS A 1 82 ? 1.321 2.349 3.685 1.00 93.69 82 CYS A C 1
ATOM 607 O O . CYS A 1 82 ? 1.434 1.151 3.458 1.00 93.69 82 CYS A O 1
ATOM 609 N N . HIS A 1 83 ? 0.144 2.972 3.583 1.00 96.00 83 HIS A N 1
ATOM 610 C CA . HIS A 1 83 ? -1.105 2.274 3.249 1.00 96.00 83 HIS A CA 1
ATOM 611 C C . HIS A 1 83 ? -1.483 2.337 1.763 1.00 96.00 83 HIS A C 1
ATOM 613 O O . HIS A 1 83 ? -2.289 1.522 1.318 1.00 96.00 83 HIS A O 1
ATOM 619 N N . ILE A 1 84 ? -0.907 3.278 1.012 1.00 95.38 84 ILE A N 1
ATOM 620 C CA . ILE A 1 84 ? -0.970 3.393 -0.455 1.00 95.38 84 ILE A CA 1
ATOM 621 C C . ILE A 1 84 ? 0.363 3.934 -1.020 1.00 95.38 84 ILE A C 1
ATOM 623 O O . ILE A 1 84 ? 0.368 4.942 -1.738 1.00 95.38 84 ILE A O 1
ATOM 627 N N . PRO A 1 85 ? 1.510 3.311 -0.689 1.00 93.44 85 PRO A N 1
ATOM 628 C CA . PRO A 1 85 ? 2.798 3.731 -1.226 1.00 93.44 85 PRO A CA 1
ATOM 629 C C . PRO A 1 85 ? 2.809 3.595 -2.754 1.00 93.44 85 PRO A C 1
ATOM 631 O O . PRO A 1 85 ? 2.160 2.717 -3.324 1.00 93.44 85 PRO A O 1
ATOM 634 N N . ALA A 1 86 ? 3.537 4.482 -3.425 1.00 91.06 86 ALA A N 1
ATOM 635 C CA . ALA A 1 86 ? 3.931 4.283 -4.818 1.00 91.06 86 ALA A CA 1
ATOM 636 C C . ALA A 1 86 ? 5.250 3.499 -4.928 1.00 91.06 86 ALA A C 1
ATOM 638 O O . ALA A 1 86 ? 5.491 2.879 -5.952 1.00 91.06 86 ALA A O 1
ATOM 639 N N . SER A 1 87 ? 6.087 3.534 -3.886 1.00 86.81 87 SER A N 1
ATOM 640 C CA . SER A 1 87 ? 7.308 2.734 -3.734 1.00 86.81 87 SER A CA 1
ATOM 641 C C . SER A 1 87 ? 7.711 2.700 -2.252 1.00 86.81 87 SER A C 1
ATOM 643 O O . SER A 1 87 ? 7.428 3.646 -1.506 1.00 86.81 87 SER A O 1
ATOM 645 N N . LEU A 1 88 ? 8.366 1.616 -1.832 1.00 84.75 88 LEU A N 1
ATOM 646 C CA . LEU A 1 88 ? 8.970 1.435 -0.509 1.00 84.75 88 LEU A CA 1
ATOM 647 C C . LEU A 1 88 ? 10.509 1.518 -0.526 1.00 84.75 88 LEU A C 1
ATOM 649 O O . LEU A 1 88 ? 11.149 1.155 0.461 1.00 84.75 88 LEU A O 1
ATOM 653 N N . ASP A 1 89 ? 11.109 2.057 -1.594 1.00 84.75 89 ASP A N 1
ATOM 654 C CA . ASP A 1 89 ? 12.570 2.199 -1.740 1.00 84.75 89 ASP A CA 1
ATOM 655 C C . ASP A 1 89 ? 13.216 3.051 -0.628 1.00 84.75 89 ASP A C 1
ATOM 657 O O . ASP A 1 89 ? 14.408 2.928 -0.341 1.00 84.75 89 ASP A O 1
ATOM 661 N N . SER A 1 90 ? 12.433 3.930 0.007 1.00 80.00 90 SER A N 1
ATOM 662 C CA . SER A 1 90 ? 12.859 4.783 1.117 1.00 80.00 90 SER A CA 1
ATOM 663 C C . SER A 1 90 ? 11.926 4.632 2.311 1.00 80.00 90 SER A C 1
ATOM 665 O O . SER A 1 90 ? 10.717 4.817 2.195 1.00 80.00 90 SER A O 1
ATOM 667 N N . LEU A 1 91 ? 12.495 4.378 3.494 1.00 72.88 91 LEU A N 1
ATOM 668 C CA . LEU A 1 91 ? 11.734 4.324 4.747 1.00 72.88 91 LEU A CA 1
ATOM 669 C C . LEU A 1 91 ? 11.379 5.711 5.307 1.00 72.88 91 LEU A C 1
ATOM 671 O O . LEU A 1 91 ? 10.508 5.820 6.171 1.00 72.88 91 LEU A O 1
ATOM 675 N N . THR A 1 92 ? 12.032 6.766 4.824 1.00 77.38 92 THR A N 1
ATOM 676 C CA . THR A 1 92 ? 11.845 8.139 5.313 1.00 77.38 92 THR A CA 1
ATOM 677 C C . THR A 1 92 ? 11.073 9.020 4.347 1.00 77.38 92 THR A C 1
ATOM 679 O O . THR A 1 92 ? 10.597 10.073 4.769 1.00 77.38 92 THR A O 1
ATOM 682 N N . GLU A 1 93 ? 10.908 8.603 3.088 1.00 79.62 93 GLU A N 1
ATOM 683 C CA . GLU A 1 93 ? 10.284 9.376 2.004 1.00 79.62 93 GLU A CA 1
ATOM 684 C C . GLU A 1 93 ? 9.508 8.464 1.037 1.00 79.62 93 GLU A C 1
ATOM 686 O O . GLU A 1 93 ? 9.849 8.348 -0.135 1.00 79.62 93 GLU A O 1
ATOM 691 N N . GLN A 1 94 ? 8.459 7.792 1.521 1.00 86.12 94 GLN A N 1
ATOM 692 C CA . GLN A 1 94 ? 7.559 7.020 0.661 1.00 86.12 94 GLN A CA 1
ATOM 693 C C . GLN A 1 94 ? 6.624 7.968 -0.097 1.00 86.12 94 GLN A C 1
ATOM 695 O O . GLN A 1 94 ? 5.803 8.648 0.540 1.00 86.12 94 GLN A O 1
ATOM 700 N N . PRO A 1 95 ? 6.697 8.016 -1.436 1.00 89.75 95 PRO A N 1
ATOM 701 C CA . PRO A 1 95 ? 5.703 8.720 -2.225 1.00 89.75 95 PRO A CA 1
ATOM 702 C C . PRO A 1 95 ? 4.334 8.050 -2.064 1.00 89.75 95 PRO A C 1
ATOM 704 O O . PRO A 1 95 ? 4.222 6.825 -2.040 1.00 89.75 95 PRO A O 1
ATOM 707 N N . VAL A 1 96 ? 3.281 8.862 -1.980 1.00 91.81 96 VAL A N 1
ATOM 708 C CA . VAL A 1 96 ? 1.892 8.386 -1.960 1.00 91.81 96 VAL A CA 1
ATOM 709 C C . VAL A 1 96 ? 1.394 8.245 -3.394 1.00 91.81 96 VAL A C 1
ATOM 711 O O . VAL A 1 96 ? 1.572 9.143 -4.219 1.00 91.81 96 VAL A O 1
ATOM 714 N N . ARG A 1 97 ? 0.759 7.118 -3.701 1.00 91.44 97 ARG A N 1
ATOM 715 C CA . ARG A 1 97 ? 0.225 6.824 -5.032 1.00 91.44 97 ARG A CA 1
ATOM 716 C C . ARG A 1 97 ? -1.057 7.612 -5.312 1.00 91.44 97 ARG A C 1
ATOM 718 O O . ARG A 1 97 ? -1.871 7.822 -4.420 1.00 91.44 97 ARG A O 1
ATOM 725 N N . ALA A 1 98 ? -1.249 8.021 -6.568 1.00 90.62 98 ALA A N 1
ATOM 726 C CA . ALA A 1 98 ? -2.383 8.859 -6.982 1.00 90.62 98 ALA A CA 1
ATOM 727 C C . ALA A 1 98 ? -3.579 8.085 -7.581 1.00 90.62 98 ALA A C 1
ATOM 729 O O . ALA A 1 98 ? -4.686 8.613 -7.636 1.00 90.62 98 ALA A O 1
ATOM 730 N N . SER A 1 99 ? -3.380 6.850 -8.047 1.00 91.94 99 SER A N 1
ATOM 731 C CA . SER A 1 99 ? -4.410 6.017 -8.693 1.00 91.94 99 SER A CA 1
ATOM 732 C C . SER A 1 99 ? -4.507 4.651 -8.014 1.00 91.94 99 SER A C 1
ATOM 734 O O . SER A 1 99 ? -3.689 4.355 -7.157 1.00 91.94 99 SER A O 1
ATOM 736 N N . HIS A 1 100 ? -5.502 3.827 -8.371 1.00 93.94 100 HIS A N 1
ATOM 737 C CA . HIS A 1 100 ? -5.710 2.454 -7.869 1.00 93.94 100 HIS A CA 1
ATOM 738 C C . HIS A 1 100 ? -5.689 2.312 -6.328 1.00 93.94 100 HIS A C 1
ATOM 740 O O . HIS A 1 100 ? -5.294 1.273 -5.801 1.00 93.94 100 HIS A O 1
ATOM 746 N N . LEU A 1 101 ? -6.083 3.351 -5.583 1.00 94.94 101 LEU A N 1
ATOM 747 C CA . LEU A 1 101 ? -5.908 3.441 -4.121 1.00 94.94 101 LEU A CA 1
ATOM 748 C C . LEU A 1 101 ? -6.494 2.243 -3.361 1.00 94.94 101 LEU A C 1
ATOM 750 O O . LEU A 1 101 ? -5.933 1.796 -2.366 1.00 94.94 101 LEU A O 1
ATOM 754 N N . ALA A 1 102 ? -7.589 1.678 -3.875 1.00 96.69 102 ALA A N 1
ATOM 755 C CA . ALA A 1 102 ? -8.246 0.509 -3.303 1.00 96.69 102 ALA A CA 1
ATOM 756 C C . ALA A 1 102 ? -7.359 -0.750 -3.239 1.00 96.69 102 ALA A C 1
ATOM 758 O O . ALA A 1 102 ? -7.669 -1.642 -2.457 1.00 96.69 102 ALA A O 1
ATOM 759 N N . GLU A 1 103 ? -6.271 -0.810 -4.014 1.00 97.00 103 GLU A N 1
ATOM 760 C CA . GLU A 1 103 ? -5.279 -1.894 -3.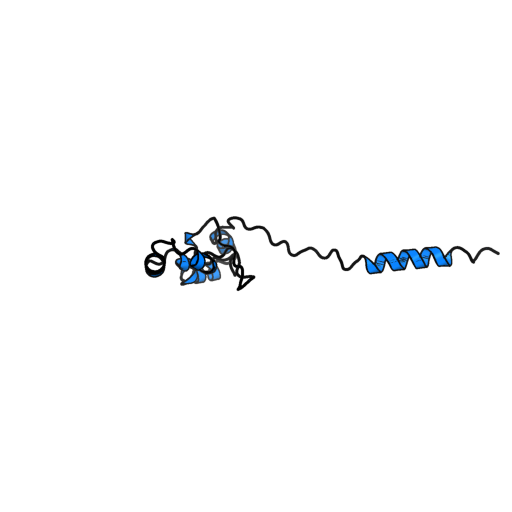977 1.00 97.00 103 GLU A CA 1
ATOM 761 C C . GLU A 1 103 ? -4.342 -1.825 -2.755 1.00 97.00 103 GLU A C 1
ATOM 763 O O . GLU A 1 103 ? -3.509 -2.707 -2.579 1.00 97.00 103 GLU A O 1
ATOM 768 N N . GLY A 1 104 ? -4.438 -0.788 -1.913 1.00 96.31 104 GLY A N 1
ATOM 769 C CA . GLY A 1 104 ? -3.587 -0.656 -0.730 1.00 96.31 104 GLY A CA 1
ATOM 770 C C . GLY A 1 104 ? -2.096 -0.622 -1.085 1.00 96.31 104 GLY A C 1
ATOM 771 O O . GLY A 1 104 ? -1.677 0.167 -1.940 1.00 96.31 104 GLY A O 1
ATOM 772 N N . VAL A 1 105 ? -1.316 -1.489 -0.436 1.00 95.75 105 VAL A N 1
ATOM 773 C CA . VAL A 1 105 ? 0.088 -1.765 -0.780 1.00 95.75 105 VAL A CA 1
ATOM 774 C C . VAL A 1 105 ? 0.093 -2.822 -1.882 1.00 95.75 105 VAL A C 1
ATOM 776 O O . VAL A 1 105 ? -0.301 -3.966 -1.641 1.00 95.75 105 VAL A O 1
ATOM 779 N N . ASN A 1 106 ? 0.486 -2.433 -3.094 1.00 95.25 106 ASN A N 1
ATOM 780 C CA . ASN A 1 106 ? 0.258 -3.211 -4.313 1.00 95.25 106 ASN A CA 1
ATOM 781 C C . ASN A 1 106 ? 1.556 -3.793 -4.905 1.00 95.25 106 ASN A C 1
ATOM 783 O O . ASN A 1 106 ? 2.630 -3.646 -4.326 1.00 95.25 106 ASN A O 1
ATOM 787 N N . CYS A 1 107 ? 1.464 -4.460 -6.060 1.00 94.81 107 CYS A N 1
ATOM 788 C CA . CYS A 1 107 ? 2.602 -5.150 -6.680 1.00 94.81 107 CYS A CA 1
ATOM 789 C C . CYS A 1 107 ? 3.780 -4.236 -7.051 1.00 94.81 107 CYS A C 1
ATOM 791 O O . CYS A 1 107 ? 4.904 -4.713 -7.098 1.00 94.81 107 CYS A O 1
ATOM 793 N N . GLU A 1 108 ? 3.530 -2.957 -7.336 1.00 91.50 108 GLU A N 1
ATOM 794 C CA . GLU A 1 108 ? 4.576 -1.990 -7.703 1.00 91.50 108 GLU A CA 1
ATOM 795 C C . GLU A 1 108 ? 5.165 -1.271 -6.478 1.00 91.50 108 GLU A C 1
ATOM 797 O O . GLU A 1 108 ? 6.119 -0.510 -6.602 1.00 91.50 108 GLU A O 1
ATOM 802 N N . SER A 1 109 ? 4.590 -1.495 -5.292 1.00 90.50 109 SER A N 1
ATOM 803 C CA . SER A 1 109 ? 5.042 -0.870 -4.048 1.00 90.50 109 SER A CA 1
ATOM 804 C C . SER A 1 109 ? 6.288 -1.531 -3.447 1.00 90.50 109 SER A C 1
ATOM 806 O O . SER A 1 109 ? 7.021 -0.852 -2.729 1.00 90.50 109 SER A O 1
ATOM 808 N N . CYS A 1 110 ? 6.481 -2.836 -3.678 1.00 81.00 110 CYS A N 1
ATOM 809 C CA . CYS A 1 110 ? 7.492 -3.687 -3.037 1.00 81.00 110 CYS A CA 1
ATOM 810 C C . CYS A 1 110 ? 8.569 -4.169 -4.012 1.00 81.00 110 CYS A C 1
ATOM 812 O O . CYS A 1 110 ? 8.251 -4.340 -5.209 1.00 81.00 110 CYS A O 1
#

InterPro domains:
  IPR023155 Cytochrome c-552/4 [PF13435] (41-110)
  IPR036280 Multiheme cytochrome superfamily [SSF48695] (39-110)

Organism: NCBI:txid412755

pLDDT: mean 81.45, std 18.92, range [47.69, 98.62]

Secondary structure (DSSP, 8-state):
---SSSHHHHHHHHHHHHHSTTS-SPPP-----TT---THHHHTT-HHHHHHHHTSTTTTTTT-HHHHHHTTTTT-GGGHHHHSBS--S-SS-PPBPSS-GGG-S-TTT-

Radius of gyration: 25.32 Å; chains: 1; bounding box: 78×30×53 Å

Sequence (110 aa):
MSRRVVTPVVAAAVLCVTLSGCALGPKPSGHPIAGGSPSETCARCHGEIYAEWRASAHAAAYTRKEFQLATRQHQETDCLRCHIPASLDSLTEQPVRASHLAEGVNCESC